Protein AF-A0AAU6AID4-F1 (afdb_monomer_lite)

Sequence (56 aa):
MRFKGAETVLNDAVLDRIDATMPPGTDVGTPDMAHIPPAVRQTAPRRRLPDERSAA

pLDDT: mean 74.07, std 9.61, range [50.19, 89.5]

Radius of gyration: 14.44 Å; chains: 1; bounding box: 32×34×29 Å

Structure (mmCIF, N/CA/C/O backbone):
data_AF-A0AAU6AID4-F1
#
_entry.id   AF-A0AAU6AID4-F1
#
loop_
_atom_site.group_PDB
_atom_site.id
_atom_site.type_symbol
_atom_site.label_atom_id
_atom_site.label_alt_id
_atom_site.label_comp_id
_atom_site.label_asym_id
_atom_site.label_entity_id
_atom_site.label_seq_id
_atom_site.pdbx_PDB_ins_code
_atom_site.Cartn_x
_atom_site.Cartn_y
_atom_site.Cartn_z
_atom_site.occupancy
_atom_site.B_iso_or_equiv
_atom_site.auth_seq_id
_atom_site.auth_comp_id
_atom_site.auth_asym_id
_atom_site.auth_atom_id
_atom_site.pdbx_PDB_model_num
ATOM 1 N N . MET A 1 1 ? 9.475 27.694 11.872 1.00 50.62 1 MET A N 1
ATOM 2 C CA . MET A 1 1 ? 8.164 27.694 11.186 1.00 50.62 1 MET A CA 1
ATOM 3 C C . MET A 1 1 ? 7.575 26.291 11.292 1.00 50.62 1 MET A C 1
ATOM 5 O O . MET A 1 1 ? 8.247 25.361 10.870 1.00 50.62 1 MET A O 1
ATOM 9 N N . ARG A 1 2 ? 6.413 26.098 11.937 1.00 51.97 2 ARG A N 1
ATOM 10 C CA . ARG A 1 2 ? 5.730 24.789 11.992 1.00 51.97 2 ARG A CA 1
ATOM 11 C C . ARG A 1 2 ? 4.645 24.763 10.919 1.00 51.97 2 ARG A C 1
ATOM 13 O O . ARG A 1 2 ? 3.771 25.623 10.937 1.00 51.97 2 ARG A O 1
ATOM 20 N N . PHE A 1 3 ? 4.694 23.790 10.015 1.00 50.19 3 PHE A N 1
ATOM 21 C CA . PHE A 1 3 ? 3.594 23.530 9.092 1.00 50.19 3 PHE A CA 1
ATOM 22 C C . PHE A 1 3 ? 2.457 22.854 9.864 1.00 50.19 3 PHE A C 1
ATOM 24 O O . PHE A 1 3 ? 2.664 21.826 10.510 1.00 50.19 3 PHE A O 1
ATOM 31 N N . LYS A 1 4 ? 1.267 23.458 9.839 1.00 64.94 4 LYS A N 1
ATOM 32 C CA . LYS A 1 4 ? 0.024 22.808 10.260 1.00 64.94 4 LYS A CA 1
ATOM 33 C C . LYS A 1 4 ? -0.364 21.859 9.124 1.00 64.94 4 LYS A C 1
ATOM 35 O O . LYS A 1 4 ? -0.686 22.326 8.036 1.00 64.94 4 LYS A O 1
ATOM 40 N N . GLY A 1 5 ? -0.229 20.550 9.338 1.00 67.62 5 GLY A N 1
ATOM 41 C CA . GLY A 1 5 ? -0.733 19.557 8.386 1.00 67.62 5 GLY A CA 1
ATOM 42 C C . GLY A 1 5 ? -2.243 19.722 8.192 1.00 67.62 5 GLY A C 1
ATOM 43 O O . GLY A 1 5 ? -2.917 20.236 9.084 1.00 67.62 5 GLY A O 1
ATOM 44 N N . ALA A 1 6 ? -2.768 19.315 7.035 1.00 74.44 6 ALA A N 1
ATOM 45 C CA . ALA A 1 6 ? -4.210 19.312 6.810 1.00 74.44 6 ALA A CA 1
ATOM 46 C C . ALA A 1 6 ? -4.887 18.418 7.863 1.00 74.44 6 ALA A C 1
ATOM 48 O O . ALA A 1 6 ? -4.511 17.257 8.012 1.00 74.44 6 ALA A O 1
ATOM 49 N N . GLU A 1 7 ? -5.881 18.943 8.584 1.00 78.44 7 GLU A N 1
ATOM 50 C CA . GLU A 1 7 ? -6.631 18.213 9.625 1.00 78.44 7 GLU A CA 1
ATOM 51 C C . GLU A 1 7 ? -7.655 17.228 9.019 1.00 78.44 7 GLU A C 1
ATOM 53 O O . GLU A 1 7 ? -8.753 17.034 9.530 1.00 78.44 7 GLU A O 1
ATOM 58 N N . THR A 1 8 ? -7.328 16.632 7.871 1.00 79.44 8 THR A N 1
ATOM 59 C CA . THR A 1 8 ? -8.217 15.745 7.119 1.00 79.44 8 THR A CA 1
ATOM 60 C C . THR A 1 8 ? -7.889 14.292 7.423 1.00 79.44 8 THR A C 1
ATOM 62 O O . THR A 1 8 ? -6.770 13.838 7.194 1.00 79.44 8 THR A O 1
ATOM 65 N N . VAL A 1 9 ? -8.891 13.553 7.892 1.00 82.00 9 VAL A N 1
ATOM 66 C CA . VAL A 1 9 ? -8.808 12.107 8.111 1.00 82.00 9 VAL A CA 1
ATOM 67 C C . VAL A 1 9 ? -9.492 11.394 6.946 1.00 82.00 9 VAL A C 1
ATOM 69 O O . VAL A 1 9 ? -10.644 11.684 6.625 1.00 82.00 9 VAL A O 1
ATOM 72 N N . LEU A 1 10 ? -8.774 10.477 6.291 1.00 83.12 10 LEU A N 1
ATOM 73 C CA . LEU A 1 10 ? -9.336 9.613 5.252 1.00 83.12 10 LEU A CA 1
ATOM 74 C C . LEU A 1 10 ? -9.960 8.379 5.903 1.00 83.12 10 LEU A C 1
ATOM 76 O O . LEU A 1 10 ? -9.355 7.774 6.786 1.00 83.12 10 LEU A O 1
ATOM 80 N N . ASN A 1 11 ? -11.152 8.003 5.449 1.00 86.00 11 ASN A N 1
ATOM 81 C CA . ASN A 1 11 ? -11.786 6.759 5.877 1.00 86.00 11 ASN A CA 1
ATOM 82 C C . ASN A 1 11 ? -11.165 5.539 5.170 1.00 86.00 11 ASN A C 1
ATOM 84 O O . ASN A 1 11 ? -10.500 5.673 4.139 1.00 86.00 11 ASN A O 1
ATOM 88 N N . ASP A 1 12 ? -11.428 4.345 5.704 1.00 84.00 12 ASP A N 1
ATOM 89 C CA . ASP A 1 12 ? -10.883 3.093 5.165 1.00 84.00 12 ASP A CA 1
ATOM 90 C C . ASP A 1 12 ? -11.286 2.837 3.711 1.00 84.00 12 ASP A C 1
ATOM 92 O O . ASP A 1 12 ? -10.456 2.411 2.917 1.00 84.00 12 ASP A O 1
ATOM 96 N N . ALA A 1 13 ? -12.518 3.174 3.319 1.00 87.75 13 ALA A N 1
ATOM 97 C CA . ALA A 1 13 ? -12.982 2.969 1.946 1.00 87.75 13 ALA A CA 1
ATOM 98 C C . ALA A 1 13 ? -12.172 3.789 0.923 1.00 87.75 13 ALA A C 1
ATOM 100 O O . ALA A 1 13 ? -11.889 3.323 -0.183 1.00 87.75 13 ALA A O 1
ATOM 101 N N . VAL A 1 14 ? -11.777 5.014 1.284 1.00 88.56 14 VAL A N 1
ATOM 102 C CA . VAL A 1 14 ? -10.896 5.845 0.455 1.00 88.56 14 VAL A CA 1
ATOM 103 C C . VAL A 1 14 ? -9.488 5.256 0.416 1.00 88.56 14 VAL A C 1
ATOM 105 O O . VAL A 1 14 ? -8.898 5.197 -0.662 1.00 88.56 14 VAL A O 1
ATOM 108 N N . LEU A 1 15 ? -8.965 4.786 1.551 1.00 84.00 15 LEU A N 1
ATOM 109 C CA . LEU A 1 15 ? -7.650 4.142 1.617 1.00 84.00 15 LEU A CA 1
ATOM 110 C C . LEU A 1 15 ? -7.600 2.854 0.776 1.00 84.00 15 LEU A C 1
ATOM 112 O O . LEU A 1 15 ? -6.658 2.659 0.011 1.00 84.00 15 LEU A O 1
ATOM 116 N N . ASP A 1 16 ? -8.642 2.025 0.822 1.00 85.06 16 ASP A N 1
ATOM 117 C CA . ASP A 1 16 ? -8.751 0.813 0.005 1.00 85.06 16 ASP A CA 1
ATOM 118 C C . ASP A 1 16 ? -8.827 1.134 -1.492 1.00 85.06 16 ASP A C 1
ATOM 120 O O . ASP A 1 16 ? -8.207 0.455 -2.311 1.00 85.06 16 ASP A O 1
ATOM 124 N N . ARG A 1 17 ? -9.537 2.203 -1.872 1.00 89.50 17 ARG A N 1
ATOM 125 C CA . ARG A 1 17 ? -9.587 2.658 -3.269 1.00 89.50 17 ARG A CA 1
ATOM 126 C C . ARG A 1 17 ? -8.225 3.154 -3.766 1.00 89.50 17 ARG A C 1
ATOM 128 O O . ARG A 1 17 ? -7.903 2.965 -4.943 1.00 89.50 17 ARG A O 1
ATOM 135 N N . ILE A 1 18 ? -7.442 3.796 -2.900 1.00 85.56 18 ILE A N 1
ATOM 136 C CA . ILE A 1 18 ? -6.072 4.211 -3.224 1.00 85.56 18 ILE A CA 1
ATOM 137 C C . ILE A 1 18 ? -5.216 2.972 -3.485 1.00 85.56 18 ILE A C 1
ATOM 139 O O . ILE A 1 18 ? -4.598 2.897 -4.545 1.00 85.56 18 ILE A O 1
ATOM 143 N N . ASP A 1 19 ? -5.257 1.980 -2.596 1.00 81.25 19 ASP A N 1
ATOM 144 C CA . ASP A 1 19 ? -4.506 0.729 -2.757 1.00 81.25 19 ASP A CA 1
ATOM 145 C C . ASP A 1 19 ? -4.932 -0.057 -4.006 1.00 81.25 19 ASP A C 1
ATOM 147 O O . ASP A 1 19 ? -4.096 -0.661 -4.674 1.00 81.25 19 ASP A O 1
ATOM 151 N N . ALA A 1 20 ? -6.218 -0.022 -4.366 1.00 87.38 20 ALA A N 1
ATOM 152 C CA . ALA A 1 20 ? -6.709 -0.638 -5.597 1.00 87.38 20 ALA A CA 1
ATOM 153 C C . ALA A 1 20 ? -6.164 0.050 -6.861 1.00 87.38 20 ALA A C 1
ATOM 155 O O . ALA A 1 20 ? -5.977 -0.600 -7.887 1.00 87.38 20 ALA A O 1
ATOM 156 N N . THR A 1 21 ? -5.915 1.363 -6.795 1.00 86.50 21 THR A N 1
ATOM 157 C CA . THR A 1 21 ? -5.358 2.137 -7.916 1.00 86.50 21 THR A CA 1
ATOM 158 C C . THR A 1 21 ? -3.839 1.996 -7.986 1.00 86.50 21 THR A C 1
ATOM 160 O O . THR A 1 21 ? -3.281 1.871 -9.071 1.00 86.50 21 THR A O 1
ATOM 163 N N . MET A 1 22 ? -3.175 2.015 -6.831 1.00 81.62 22 MET A N 1
ATOM 164 C CA . MET A 1 22 ? -1.725 1.928 -6.681 1.00 81.62 22 MET A CA 1
ATOM 165 C C . MET A 1 22 ? -1.394 0.867 -5.633 1.00 81.62 22 MET A C 1
ATOM 167 O O . MET A 1 22 ? -1.244 1.197 -4.452 1.00 81.62 22 MET A O 1
ATOM 171 N N . PRO A 1 23 ? -1.269 -0.405 -6.050 1.00 78.81 23 PRO A N 1
ATOM 172 C CA . PRO A 1 23 ? -0.909 -1.474 -5.139 1.00 78.81 23 PRO A CA 1
ATOM 173 C C . PRO A 1 23 ? 0.374 -1.162 -4.346 1.00 78.81 23 PRO A C 1
ATOM 175 O O . PRO A 1 23 ? 1.290 -0.491 -4.838 1.00 78.81 23 PRO A O 1
ATOM 178 N N . PRO A 1 24 ? 0.501 -1.664 -3.106 1.00 76.88 24 PRO A N 1
ATOM 179 C CA . PRO A 1 24 ? 1.749 -1.575 -2.363 1.00 76.88 24 PRO A CA 1
ATOM 180 C C . PRO A 1 24 ? 2.922 -2.132 -3.178 1.00 76.88 24 PRO A C 1
ATOM 182 O O . PRO A 1 24 ? 2.874 -3.255 -3.669 1.00 76.88 24 PRO A O 1
ATOM 185 N N . GLY A 1 25 ? 3.989 -1.345 -3.305 1.00 75.75 25 GLY A N 1
ATOM 186 C CA . GLY A 1 25 ? 5.147 -1.691 -4.131 1.00 75.75 25 GLY A CA 1
ATOM 187 C C . GLY A 1 25 ? 5.091 -1.227 -5.581 1.00 75.75 25 GLY A C 1
ATOM 188 O O . GLY A 1 25 ? 6.084 -1.385 -6.282 1.00 75.75 25 GLY A O 1
ATOM 189 N N . THR A 1 26 ? 3.994 -0.618 -6.033 1.00 80.56 26 THR A N 1
ATOM 190 C CA . THR A 1 26 ? 3.960 0.021 -7.350 1.00 80.56 26 THR A CA 1
ATOM 191 C C . THR A 1 26 ? 4.877 1.241 -7.370 1.00 80.56 26 THR A C 1
ATOM 193 O O . THR A 1 26 ? 4.801 2.107 -6.492 1.00 80.56 26 THR A O 1
ATOM 196 N N . ASP A 1 27 ? 5.733 1.286 -8.386 1.00 76.69 27 ASP A N 1
ATOM 197 C CA . ASP A 1 27 ? 6.553 2.436 -8.746 1.00 76.69 27 ASP A CA 1
ATOM 198 C C . ASP A 1 27 ? 6.032 3.008 -10.072 1.00 76.69 27 ASP A C 1
ATOM 200 O O . ASP A 1 27 ? 5.746 2.255 -11.003 1.00 76.69 27 ASP A O 1
ATOM 204 N N . VAL A 1 28 ? 5.840 4.328 -10.141 1.00 75.06 28 VAL A N 1
ATOM 205 C CA . VAL A 1 28 ? 5.198 5.011 -11.286 1.00 75.06 28 VAL A CA 1
ATOM 206 C C . VAL A 1 28 ? 6.237 5.450 -12.333 1.00 75.06 28 VAL A C 1
ATOM 208 O O . VAL A 1 28 ? 5.885 5.961 -13.393 1.00 75.06 28 VAL A O 1
ATOM 211 N N . GLY A 1 29 ? 7.524 5.196 -12.093 1.00 71.94 29 GLY A N 1
ATOM 212 C CA . GLY A 1 29 ? 8.578 5.389 -13.083 1.00 71.94 29 GLY A CA 1
ATOM 213 C C . GLY A 1 29 ? 9.867 4.684 -12.687 1.00 71.94 29 GLY A C 1
ATOM 214 O O . GLY A 1 29 ? 10.057 4.329 -11.532 1.00 71.94 29 GLY A O 1
ATOM 215 N N . THR A 1 30 ? 10.775 4.487 -13.639 1.00 65.50 30 THR A N 1
ATOM 216 C CA . THR A 1 30 ? 12.139 4.053 -13.320 1.0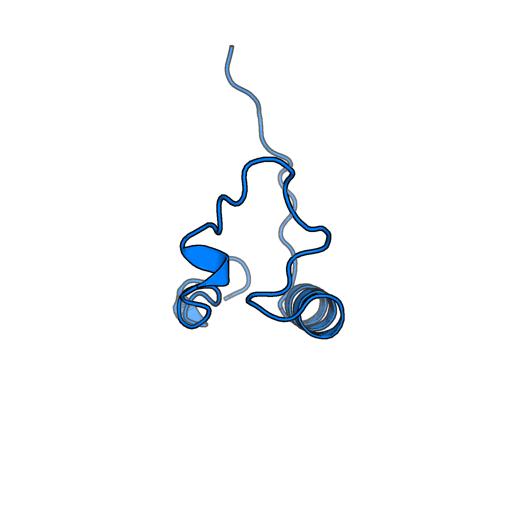0 65.50 30 THR A CA 1
ATOM 217 C C . THR A 1 30 ? 12.919 5.288 -12.869 1.00 65.50 30 THR A C 1
ATOM 219 O O . THR A 1 30 ? 13.122 6.179 -13.694 1.00 65.50 30 THR A O 1
ATOM 222 N N . PRO A 1 31 ? 13.354 5.407 -11.602 1.00 64.81 31 PRO A N 1
ATOM 223 C CA . PRO A 1 31 ? 14.208 6.519 -11.216 1.00 64.81 31 PRO A CA 1
ATOM 224 C C . PRO A 1 31 ? 15.538 6.412 -11.968 1.00 64.81 31 PRO A C 1
ATOM 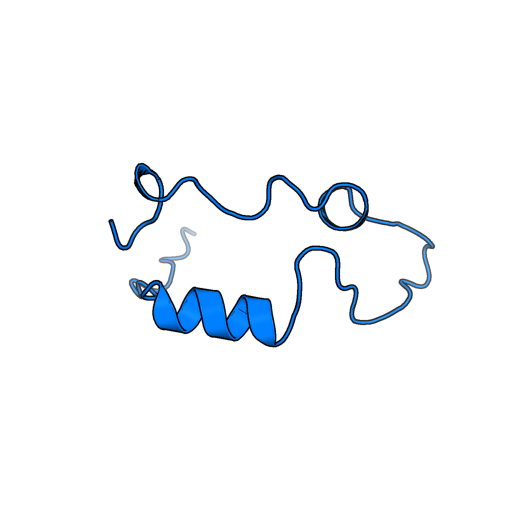226 O O . PRO A 1 31 ? 16.194 5.370 -11.915 1.00 64.81 31 PRO A O 1
ATOM 229 N N . ASP A 1 32 ? 15.969 7.504 -12.605 1.00 68.31 32 ASP A N 1
ATOM 230 C CA . ASP A 1 32 ? 17.228 7.593 -13.373 1.00 68.31 32 ASP A CA 1
ATOM 231 C C . ASP A 1 32 ? 18.473 7.165 -12.566 1.00 68.31 32 ASP A C 1
ATOM 233 O O . ASP A 1 32 ? 19.521 6.848 -13.120 1.00 68.31 32 ASP A O 1
ATOM 237 N N . MET A 1 33 ? 18.349 7.115 -11.237 1.00 68.25 33 MET A N 1
ATOM 238 C CA . MET A 1 33 ? 19.404 6.772 -10.283 1.00 68.25 33 MET A CA 1
ATOM 239 C C . MET A 1 33 ? 19.406 5.291 -9.852 1.00 68.25 33 MET A C 1
ATOM 241 O O . MET A 1 33 ? 20.141 4.937 -8.930 1.00 68.25 33 MET A O 1
ATOM 245 N N . ALA A 1 34 ? 18.562 4.434 -10.449 1.00 72.62 34 ALA A N 1
ATOM 246 C CA . ALA A 1 34 ? 18.394 3.007 -10.116 1.00 72.62 34 ALA A CA 1
ATOM 247 C C . ALA A 1 34 ? 18.110 2.707 -8.624 1.00 72.62 34 ALA A C 1
ATOM 249 O O . ALA A 1 34 ? 18.224 1.568 -8.162 1.00 72.62 34 ALA A O 1
ATOM 250 N N . HIS A 1 35 ? 17.733 3.720 -7.841 1.00 78.12 35 HIS A N 1
ATOM 251 C CA . HIS A 1 35 ? 17.441 3.558 -6.426 1.00 78.12 35 HIS A CA 1
ATOM 252 C C . HIS A 1 35 ? 16.046 2.965 -6.243 1.00 78.12 35 HIS A C 1
ATOM 254 O O . HIS A 1 35 ? 15.054 3.630 -6.521 1.00 78.12 35 HIS A O 1
ATOM 260 N N . ILE A 1 36 ? 15.970 1.745 -5.707 1.00 82.06 36 ILE A N 1
ATOM 261 C CA . ILE A 1 36 ? 14.698 1.111 -5.349 1.00 82.06 36 ILE A CA 1
ATOM 262 C C . ILE A 1 36 ? 14.460 1.278 -3.837 1.00 82.06 36 ILE A C 1
ATOM 264 O O . ILE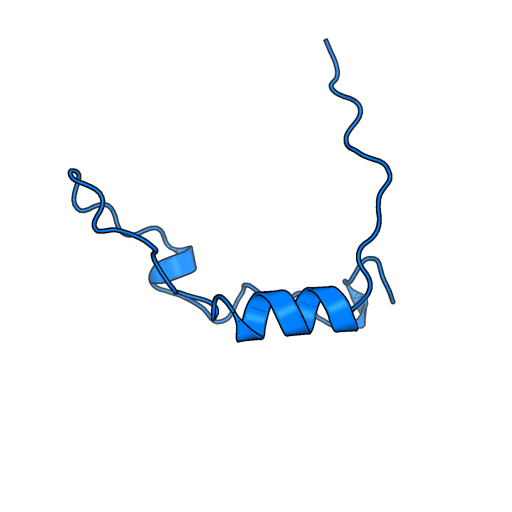 A 1 36 ? 15.161 0.646 -3.023 1.00 82.06 36 ILE A O 1
ATOM 268 N N . PRO A 1 37 ? 13.472 2.093 -3.422 1.00 79.00 37 PRO A N 1
ATOM 269 C CA . PRO A 1 37 ? 13.215 2.333 -2.011 1.00 79.00 37 PRO A CA 1
ATOM 270 C C . PRO A 1 37 ? 12.791 1.044 -1.285 1.00 79.00 37 PRO A C 1
ATOM 272 O O . PRO A 1 37 ? 12.154 0.171 -1.883 1.00 79.00 37 PRO A O 1
ATOM 275 N N . PRO A 1 38 ? 13.080 0.901 0.024 1.00 79.25 38 PRO A N 1
ATOM 276 C CA . PRO A 1 38 ? 12.682 -0.275 0.801 1.00 79.25 38 PRO A CA 1
ATOM 277 C C . PRO A 1 38 ? 11.182 -0.576 0.737 1.00 79.25 38 PRO A C 1
ATOM 279 O O . PRO A 1 38 ? 10.812 -1.736 0.664 1.00 79.25 38 PRO A O 1
ATOM 282 N N . ALA A 1 39 ? 10.329 0.450 0.674 1.00 75.31 39 ALA A N 1
ATOM 283 C CA . ALA A 1 39 ? 8.876 0.291 0.566 1.00 75.31 39 ALA A CA 1
ATOM 284 C C . ALA A 1 39 ? 8.395 -0.254 -0.796 1.00 75.31 39 ALA A C 1
ATOM 286 O O . ALA A 1 39 ? 7.245 -0.668 -0.912 1.00 75.31 39 ALA A O 1
ATOM 287 N N . VAL A 1 40 ? 9.254 -0.224 -1.821 1.00 79.81 40 VAL A N 1
ATOM 288 C CA . VAL A 1 40 ? 9.027 -0.887 -3.116 1.00 79.81 40 VAL A CA 1
ATOM 289 C C . VAL A 1 40 ? 9.559 -2.323 -3.073 1.00 79.81 40 VAL A C 1
ATOM 291 O O . VAL A 1 40 ? 8.908 -3.236 -3.564 1.00 79.81 40 VAL A O 1
ATOM 294 N N . ARG A 1 41 ? 10.701 -2.554 -2.407 1.00 78.31 41 ARG A N 1
ATOM 295 C CA . ARG A 1 41 ? 11.297 -3.896 -2.236 1.00 78.31 41 ARG A CA 1
ATOM 296 C C . ARG A 1 41 ? 10.553 -4.792 -1.243 1.00 78.31 41 ARG A C 1
ATOM 298 O O . ARG A 1 41 ? 10.578 -6.008 -1.378 1.00 78.31 41 ARG A O 1
ATOM 305 N N . GLN A 1 42 ? 9.956 -4.202 -0.215 1.00 77.62 42 GLN A N 1
ATOM 306 C CA . GLN A 1 42 ? 9.286 -4.878 0.891 1.00 77.62 42 GLN A CA 1
ATOM 307 C C . GLN A 1 42 ? 7.923 -4.216 1.077 1.00 77.6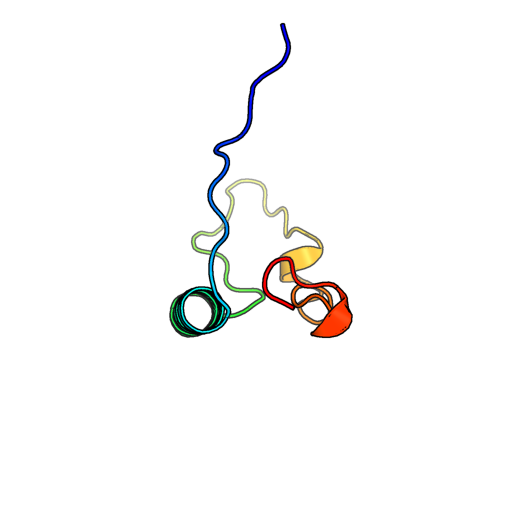2 42 GLN A C 1
ATOM 309 O O . GLN A 1 42 ? 7.808 -3.145 1.669 1.00 77.62 42 GLN A O 1
ATOM 314 N N . THR A 1 43 ? 6.891 -4.842 0.520 1.00 69.56 43 THR A N 1
ATOM 315 C CA . THR A 1 43 ? 5.543 -4.262 0.411 1.00 69.56 43 THR A CA 1
ATOM 316 C C . THR A 1 43 ? 4.663 -4.545 1.630 1.00 69.56 43 THR A C 1
ATOM 318 O O . THR A 1 43 ? 3.728 -3.793 1.905 1.00 69.56 43 THR A O 1
ATOM 321 N N . ALA A 1 44 ? 5.008 -5.580 2.405 1.00 64.81 44 ALA A N 1
ATOM 322 C CA . ALA A 1 44 ? 4.280 -6.042 3.586 1.00 64.81 44 ALA A CA 1
ATOM 323 C C . ALA A 1 44 ? 4.015 -4.987 4.693 1.00 64.81 44 ALA A C 1
ATOM 325 O O . ALA A 1 44 ? 2.978 -5.106 5.340 1.00 64.81 44 ALA A O 1
ATOM 326 N N . PRO A 1 45 ? 4.850 -3.947 4.928 1.00 62.44 45 PRO A N 1
ATOM 327 C CA . PRO A 1 45 ? 4.632 -3.020 6.040 1.00 62.44 45 PRO A CA 1
ATOM 328 C C . PRO A 1 45 ? 3.826 -1.751 5.693 1.00 62.44 45 PRO A C 1
ATOM 330 O O . PRO A 1 45 ? 3.781 -0.835 6.510 1.00 62.44 45 PRO A O 1
ATOM 333 N N . ARG A 1 46 ? 3.194 -1.627 4.510 1.00 64.19 46 ARG A N 1
ATOM 334 C CA . ARG A 1 46 ? 2.453 -0.390 4.158 1.00 64.19 46 ARG A CA 1
ATOM 335 C C . ARG A 1 46 ? 1.075 -0.243 4.810 1.00 64.19 46 ARG A C 1
ATOM 337 O O . ARG A 1 46 ? 0.613 0.889 4.938 1.00 64.19 46 ARG A O 1
ATOM 344 N N . ARG A 1 47 ? 0.414 -1.328 5.228 1.00 68.25 47 ARG A N 1
ATOM 345 C CA . ARG A 1 47 ? -0.874 -1.226 5.934 1.00 68.25 47 ARG A CA 1
ATOM 346 C C . ARG A 1 47 ? -0.638 -1.237 7.442 1.00 68.25 47 ARG A C 1
ATOM 348 O O . ARG A 1 47 ? -0.143 -2.223 7.976 1.00 68.25 47 ARG A O 1
ATOM 355 N N . ARG A 1 48 ? -1.030 -0.152 8.119 1.00 68.50 48 ARG A N 1
ATOM 356 C CA . ARG A 1 48 ? -1.208 -0.158 9.578 1.00 68.50 48 ARG A CA 1
ATOM 357 C C . ARG A 1 48 ? -2.265 -1.190 9.948 1.00 68.50 48 ARG A C 1
ATOM 359 O O . ARG A 1 48 ? -3.252 -1.348 9.208 1.00 68.50 48 ARG A O 1
ATOM 366 N N . LEU A 1 49 ? -2.055 -1.868 11.076 1.00 73.75 49 LEU A N 1
ATOM 367 C CA . LEU A 1 49 ? -3.075 -2.748 11.636 1.00 73.75 49 LEU A CA 1
ATOM 368 C C . LEU A 1 49 ? -4.367 -1.941 11.818 1.00 73.75 49 LEU A C 1
ATOM 370 O O . LEU A 1 49 ? -4.269 -0.737 12.058 1.00 73.75 49 LEU A O 1
ATOM 374 N N . PRO A 1 50 ? -5.556 -2.548 11.653 1.00 71.38 50 PRO A N 1
ATOM 375 C CA . PRO A 1 50 ? -6.827 -1.835 11.775 1.00 71.38 50 PRO A CA 1
ATOM 376 C C . PRO A 1 50 ? -6.873 -0.930 13.013 1.00 71.38 50 PRO A C 1
ATOM 378 O O . PRO A 1 50 ? -7.128 0.257 12.868 1.00 71.38 50 PRO A O 1
ATOM 381 N N . ASP A 1 51 ? -6.440 -1.443 14.165 1.00 70.25 51 ASP A N 1
ATOM 382 C CA . ASP A 1 51 ? -6.412 -0.732 15.454 1.00 70.25 51 ASP A CA 1
ATOM 383 C C . ASP A 1 51 ? -5.431 0.460 15.513 1.00 70.25 51 ASP A C 1
ATOM 385 O O . ASP A 1 51 ? -5.474 1.275 16.430 1.00 70.25 51 ASP A O 1
ATOM 389 N N . GLU A 1 52 ? -4.527 0.580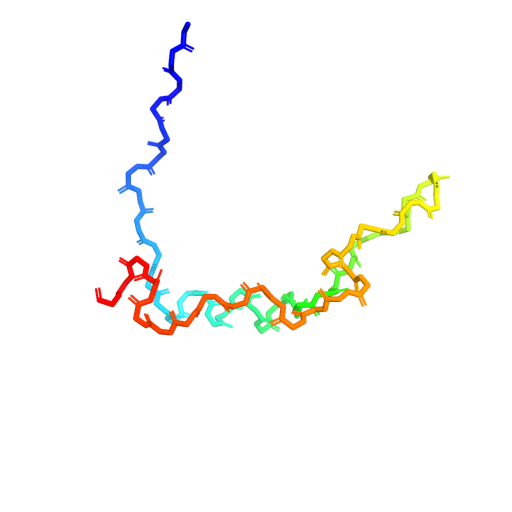 14.541 1.00 66.88 52 GLU A N 1
ATOM 390 C CA . GLU A 1 52 ? -3.529 1.651 14.432 1.00 66.88 52 GLU A CA 1
ATOM 391 C C . GLU A 1 52 ? -3.896 2.691 13.354 1.00 66.88 52 GLU A C 1
ATOM 393 O O . GLU A 1 52 ? -3.131 3.632 13.075 1.00 66.88 52 GLU A O 1
ATOM 398 N N . ARG A 1 53 ? -5.044 2.518 12.687 1.00 70.44 53 ARG A N 1
ATOM 399 C CA . ARG A 1 53 ? -5.531 3.450 11.667 1.00 70.44 53 ARG A CA 1
ATOM 400 C C . ARG A 1 53 ? -6.226 4.628 12.325 1.00 70.44 53 ARG A C 1
ATOM 402 O O . ARG A 1 53 ? -6.948 4.491 13.296 1.00 70.44 53 ARG A O 1
ATOM 409 N N . SER A 1 54 ? -6.074 5.806 11.729 1.00 66.56 54 SER A N 1
ATOM 410 C CA . SER A 1 54 ? -6.740 7.027 12.204 1.00 66.56 54 SER A CA 1
ATOM 411 C C . SER A 1 54 ? -8.269 7.015 12.046 1.00 66.56 54 SER A C 1
ATOM 413 O O . SER A 1 54 ? -8.909 7.969 12.472 1.00 66.56 54 SER A O 1
ATOM 415 N N . ALA A 1 55 ? -8.831 5.985 11.405 1.00 60.44 55 ALA A N 1
ATOM 416 C CA . ALA A 1 55 ? -10.266 5.782 11.213 1.00 60.44 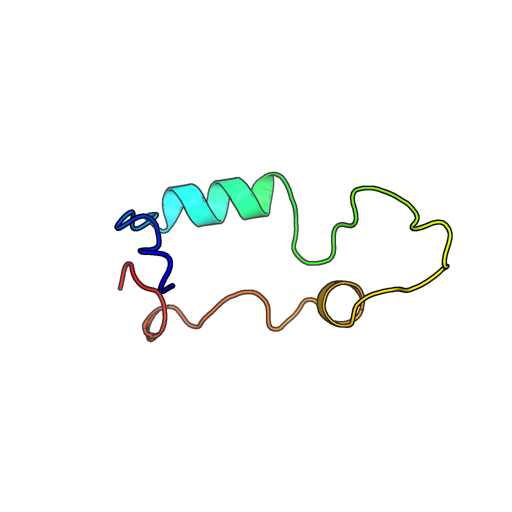55 ALA A CA 1
ATOM 417 C C . ALA A 1 55 ? -10.864 4.685 12.124 1.00 60.44 55 ALA A C 1
ATOM 419 O O . ALA A 1 55 ? -12.059 4.418 11.999 1.00 60.44 55 ALA A O 1
ATOM 420 N N . ALA A 1 56 ? -10.051 4.056 12.986 1.00 55.84 56 ALA A N 1
ATOM 421 C CA . ALA A 1 56 ? -10.478 3.052 13.965 1.00 55.84 56 ALA A CA 1
ATOM 422 C C . ALA A 1 56 ? -10.912 3.671 15.301 1.00 55.84 56 ALA A C 1
ATOM 424 O O . ALA A 1 56 ? -10.408 4.768 15.642 1.00 55.84 56 ALA A O 1
#

Secondary structure (DSSP, 8-state):
-------PPPPHHHHHHHHHHS-TT--SS--TT----HHHH--TTSSPPGGGSTT-

Foldseek 3Di:
DDDDPPPDADAPVVVVVVCVVAPFLDDPDCPPVNDRDVSNVPRVPPDDDPVPGPND